Protein AF-A0A918KMR1-F1 (afdb_monomer_lite)

Foldseek 3Di:
DPPDPDPDPPPPPDQDDPPDDCPPDDPVNVVVNVVVVVVVVVVVVVVVVVVVVVVVVVCVVPVVPPD

InterPro domains:
  I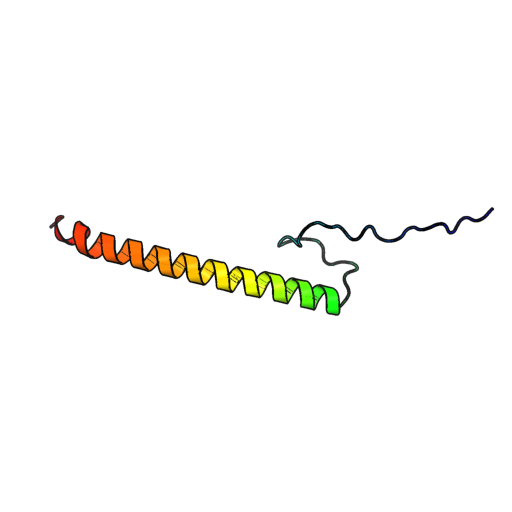PR009579 Protein of u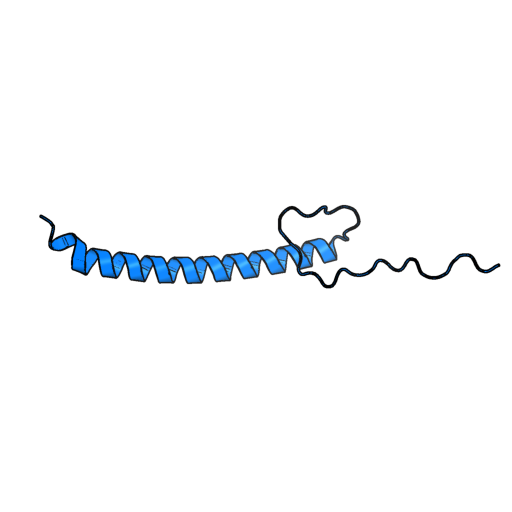nknown function DUF1192 [PF06698] (6-62)

Structure (mmCIF, N/CA/C/O backbone):
data_AF-A0A918KMR1-F1
#
_entry.id   AF-A0A918KMR1-F1
#
loop_
_atom_site.group_PDB
_atom_site.id
_atom_site.type_symbol
_atom_site.label_atom_id
_atom_site.label_alt_id
_atom_site.label_comp_id
_atom_site.label_asym_id
_atom_site.label_entity_id
_atom_site.label_seq_id
_atom_site.pdbx_PDB_ins_code
_atom_site.Cartn_x
_atom_site.Cartn_y
_atom_site.Cartn_z
_atom_site.occupancy
_atom_site.B_iso_or_equiv
_atom_site.auth_seq_id
_atom_site.auth_comp_id
_atom_site.auth_asym_id
_atom_site.auth_atom_id
_atom_site.pdbx_PDB_model_num
ATOM 1 N N . MET A 1 1 ? 47.143 1.575 -18.268 1.00 39.94 1 MET A N 1
ATOM 2 C CA . MET A 1 1 ? 45.903 2.366 -18.119 1.00 39.94 1 MET A CA 1
ATOM 3 C C . MET A 1 1 ? 44.717 1.422 -18.260 1.00 39.94 1 MET A C 1
ATOM 5 O O . MET A 1 1 ? 44.295 1.172 -19.377 1.00 39.94 1 MET A O 1
ATOM 9 N N . SER A 1 2 ? 44.226 0.864 -17.150 1.00 46.28 2 SER A N 1
ATOM 10 C CA . SER A 1 2 ? 42.888 0.257 -17.091 1.00 46.28 2 SER A CA 1
ATOM 11 C C . SER A 1 2 ? 41.991 1.267 -16.394 1.00 46.28 2 SER A C 1
ATOM 13 O O . SER A 1 2 ? 42.170 1.513 -15.208 1.00 46.28 2 SER A O 1
ATOM 15 N N . ILE A 1 3 ? 41.109 1.907 -17.159 1.00 56.31 3 ILE A N 1
ATOM 16 C CA . ILE A 1 3 ? 40.198 2.975 -16.708 1.00 56.31 3 ILE A CA 1
ATOM 17 C C . ILE A 1 3 ? 38.758 2.477 -16.508 1.00 56.31 3 ILE A C 1
ATOM 19 O O . ILE A 1 3 ? 37.843 3.276 -16.378 1.00 56.31 3 ILE A O 1
ATOM 23 N N . PHE A 1 4 ? 38.560 1.159 -16.465 1.00 54.56 4 PHE A N 1
ATOM 24 C CA . PHE A 1 4 ? 37.257 0.518 -16.275 1.00 54.56 4 PHE A CA 1
ATOM 25 C C . PHE A 1 4 ? 37.291 -0.364 -15.022 1.00 54.56 4 PHE A C 1
ATOM 27 O O . PHE A 1 4 ? 37.225 -1.585 -15.114 1.00 54.56 4 PHE A O 1
ATOM 34 N N . GLY A 1 5 ? 37.519 0.250 -13.863 1.00 49.38 5 GLY A N 1
ATOM 35 C CA . GLY A 1 5 ? 37.399 -0.416 -12.570 1.00 49.38 5 GLY A CA 1
ATOM 36 C C . GLY A 1 5 ? 36.113 0.033 -11.894 1.00 49.38 5 GLY A C 1
ATOM 37 O O . GLY A 1 5 ? 36.076 1.141 -11.376 1.00 49.38 5 GLY A O 1
ATOM 38 N N . ASP A 1 6 ? 35.100 -0.829 -11.948 1.00 55.56 6 ASP A N 1
ATOM 39 C CA . ASP A 1 6 ? 34.042 -0.965 -10.942 1.00 55.56 6 ASP A CA 1
ATOM 40 C C . ASP A 1 6 ? 33.367 0.319 -10.426 1.00 55.56 6 ASP A C 1
ATOM 42 O O . ASP A 1 6 ? 33.472 0.666 -9.253 1.00 55.56 6 ASP A O 1
ATOM 46 N N . ASP A 1 7 ? 32.547 0.948 -11.269 1.00 54.62 7 ASP A N 1
ATOM 47 C CA . ASP A 1 7 ? 31.391 1.730 -10.799 1.00 54.62 7 ASP A CA 1
ATOM 48 C C . ASP A 1 7 ? 30.193 0.771 -10.632 1.00 54.62 7 ASP A C 1
ATOM 50 O O . ASP A 1 7 ? 29.162 0.869 -11.299 1.00 54.62 7 ASP A O 1
ATOM 54 N N . LEU A 1 8 ? 30.379 -0.275 -9.815 1.00 61.66 8 LEU A N 1
ATOM 55 C CA . LEU A 1 8 ? 29.271 -1.136 -9.410 1.00 61.66 8 LEU A CA 1
ATOM 56 C C . LEU A 1 8 ? 28.297 -0.256 -8.619 1.00 61.66 8 LEU A C 1
ATOM 58 O O . LEU A 1 8 ? 28.726 0.352 -7.632 1.00 61.66 8 LEU A O 1
ATOM 62 N N . PRO A 1 9 ? 27.010 -0.177 -9.008 1.00 58.34 9 PRO A N 1
ATOM 63 C CA . PRO A 1 9 ? 26.044 0.581 -8.238 1.00 58.34 9 PRO A CA 1
ATOM 64 C C . PRO A 1 9 ? 26.046 0.006 -6.826 1.00 58.34 9 PRO A C 1
ATOM 66 O O . PRO A 1 9 ? 25.788 -1.182 -6.626 1.00 58.34 9 PRO A O 1
ATOM 69 N N . LEU A 1 10 ? 26.402 0.848 -5.854 1.00 58.06 10 LEU A N 1
ATOM 70 C CA . LEU A 1 10 ? 26.248 0.555 -4.440 1.00 58.06 10 LEU A CA 1
ATOM 71 C C . LEU A 1 10 ? 24.770 0.237 -4.246 1.00 58.06 10 LEU A C 1
ATOM 73 O O . LEU A 1 10 ? 23.958 1.158 -4.174 1.00 58.06 10 LEU A O 1
ATOM 77 N N . SER A 1 11 ? 24.414 -1.049 -4.221 1.00 56.59 11 SER A N 1
ATOM 78 C CA . SER A 1 11 ? 23.087 -1.496 -3.826 1.00 56.59 11 SER A CA 1
ATOM 79 C C . SER A 1 11 ? 22.860 -0.887 -2.458 1.00 56.59 11 SER A C 1
ATOM 81 O O . SER A 1 11 ? 23.471 -1.310 -1.475 1.00 56.59 11 SER A O 1
ATOM 83 N N . SER A 1 12 ? 22.091 0.195 -2.404 1.00 56.22 12 SER A N 1
ATOM 84 C CA . SER A 1 12 ? 21.847 0.897 -1.166 1.00 56.22 12 SER A CA 1
ATOM 85 C C . SER A 1 12 ? 21.136 -0.102 -0.266 1.00 56.22 12 SER A C 1
ATOM 87 O O . SER A 1 12 ? 19.982 -0.454 -0.481 1.00 56.22 12 SER A O 1
ATOM 89 N N . THR A 1 13 ? 21.837 -0.592 0.757 1.00 62.19 13 THR A N 1
ATOM 90 C CA . THR A 1 13 ? 21.314 -1.498 1.797 1.00 62.19 13 THR A CA 1
ATOM 91 C C . THR A 1 13 ? 20.225 -0.824 2.648 1.00 62.19 13 THR A C 1
ATOM 93 O O . THR A 1 13 ? 19.901 -1.268 3.746 1.00 62.19 13 THR A O 1
ATOM 96 N N . GLN A 1 14 ? 19.682 0.301 2.187 1.00 75.62 14 GLN A N 1
ATOM 97 C CA . GLN A 1 14 ? 18.605 1.009 2.841 1.00 75.62 14 GLN A CA 1
ATOM 98 C C . GLN A 1 14 ? 17.281 0.378 2.404 1.00 75.62 14 GLN A C 1
ATOM 100 O O . GLN A 1 14 ? 17.091 0.105 1.216 1.00 75.62 14 GLN A O 1
ATOM 105 N N . PRO A 1 15 ? 16.363 0.111 3.347 1.00 80.81 15 PRO A N 1
ATOM 106 C CA . PRO A 1 15 ? 15.025 -0.313 2.979 1.00 80.81 15 PRO A CA 1
ATOM 107 C C . PRO A 1 15 ? 14.385 0.776 2.105 1.00 80.81 15 PRO A C 1
ATOM 109 O O . PRO A 1 15 ? 14.564 1.960 2.397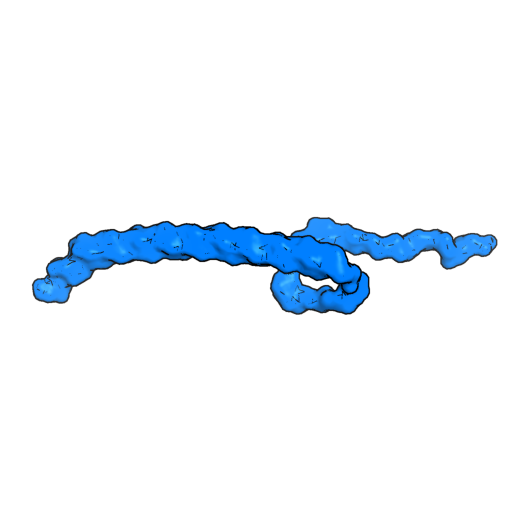 1.00 80.81 15 PRO A O 1
ATOM 112 N N . PRO A 1 16 ? 13.642 0.398 1.055 1.00 86.19 16 PRO A N 1
ATOM 113 C CA . PRO A 1 16 ? 13.059 1.359 0.129 1.00 86.19 16 PRO A CA 1
ATOM 114 C C . PRO A 1 16 ? 12.082 2.276 0.874 1.00 86.19 16 PRO A C 1
ATOM 116 O O . PRO A 1 16 ? 11.177 1.794 1.562 1.00 86.19 16 PRO A O 1
ATOM 119 N N . THR A 1 17 ? 12.196 3.592 0.705 1.00 90.06 17 THR A N 1
ATOM 120 C CA . THR A 1 17 ? 11.306 4.578 1.342 1.00 90.06 17 THR A CA 1
ATOM 121 C C . THR A 1 17 ? 10.269 5.165 0.367 1.00 90.06 17 THR A C 1
ATOM 123 O O . THR A 1 17 ? 10.559 5.359 -0.817 1.00 90.06 17 THR A O 1
ATOM 126 N N . PRO A 1 18 ? 9.018 5.418 0.811 1.00 90.50 18 PRO A N 1
ATOM 127 C CA . PRO A 1 18 ? 8.009 6.028 -0.052 1.00 90.50 18 PRO A CA 1
ATOM 128 C C . PRO A 1 18 ? 8.432 7.422 -0.532 1.00 90.50 18 PRO A C 1
ATOM 130 O O . PRO A 1 18 ? 8.794 8.272 0.277 1.00 90.50 18 PRO A O 1
ATOM 133 N N . GLY A 1 19 ? 8.319 7.671 -1.839 1.00 90.62 19 GLY A N 1
ATOM 134 C CA . GLY A 1 19 ? 8.667 8.959 -2.453 1.00 90.62 19 GLY A CA 1
ATOM 135 C C . GLY A 1 19 ? 10.107 9.067 -2.969 1.00 90.62 19 GLY A C 1
ATOM 136 O O . GLY A 1 19 ? 10.497 10.143 -3.412 1.00 90.62 19 GLY A O 1
ATOM 137 N N . GLU A 1 20 ? 10.882 7.980 -2.932 1.00 90.12 20 GLU A N 1
ATOM 138 C CA . GLU A 1 20 ? 12.194 7.902 -3.585 1.00 90.12 20 GLU A CA 1
ATOM 139 C C . GLU A 1 20 ? 12.110 8.030 -5.108 1.00 90.12 20 GLU A C 1
ATOM 141 O O . GLU A 1 20 ? 11.110 7.657 -5.730 1.00 90.12 20 GLU A O 1
ATOM 146 N N . ASP A 1 21 ? 13.205 8.505 -5.706 1.00 92.12 21 ASP A N 1
ATOM 147 C CA . ASP A 1 21 ? 13.392 8.427 -7.149 1.00 92.12 21 ASP A CA 1
ATOM 148 C C . ASP A 1 21 ? 13.442 6.957 -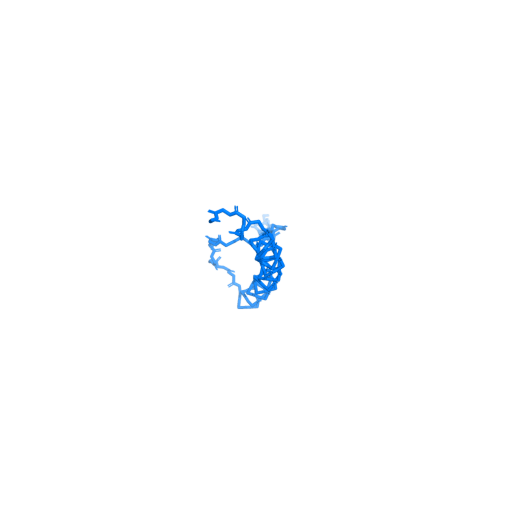7.600 1.00 92.12 21 ASP A C 1
ATOM 150 O O . ASP A 1 21 ? 14.062 6.103 -6.962 1.00 92.12 21 ASP A O 1
ATOM 154 N N . LEU A 1 22 ? 12.755 6.671 -8.704 1.00 92.81 22 LEU A N 1
ATOM 155 C CA . LEU A 1 22 ? 12.637 5.336 -9.292 1.00 92.81 22 LEU A CA 1
ATOM 156 C C . LEU A 1 22 ? 13.504 5.182 -10.545 1.00 92.81 22 LEU A C 1
ATOM 158 O O . LEU A 1 22 ? 13.500 4.117 -11.169 1.00 92.81 22 LEU A O 1
ATOM 162 N N . TYR A 1 23 ? 14.215 6.238 -10.947 1.00 93.75 23 TYR A N 1
ATOM 163 C CA . TYR A 1 23 ? 15.090 6.188 -12.104 1.00 93.75 23 TYR A CA 1
ATOM 164 C C . TYR A 1 23 ? 16.185 5.127 -11.922 1.00 93.75 23 TYR A C 1
ATOM 166 O O . TYR A 1 23 ? 16.877 5.082 -10.908 1.00 93.75 23 TYR A O 1
ATOM 174 N N . GLY A 1 24 ? 16.342 4.259 -12.924 1.00 90.31 24 GLY A N 1
ATOM 175 C CA . GLY A 1 24 ? 17.344 3.190 -12.920 1.00 90.31 24 GLY A CA 1
ATOM 176 C C . GLY A 1 24 ? 16.910 1.880 -12.255 1.00 90.31 24 GLY A C 1
ATOM 177 O O . GLY A 1 24 ? 17.669 0.919 -12.320 1.00 90.31 24 GLY A O 1
ATOM 178 N N . LEU A 1 25 ? 15.703 1.800 -11.680 1.00 91.25 25 LEU A N 1
ATOM 179 C CA . LEU A 1 25 ? 15.175 0.541 -11.147 1.00 91.25 25 LEU A CA 1
ATOM 180 C C . LEU A 1 25 ? 14.650 -0.372 -12.262 1.00 91.25 25 LEU A C 1
ATOM 182 O O . LEU A 1 25 ? 13.934 0.061 -13.168 1.00 91.25 25 LEU A O 1
ATOM 186 N N . SER A 1 26 ? 14.959 -1.661 -12.157 1.00 93.38 26 SER A N 1
ATOM 187 C CA . SER A 1 26 ? 14.384 -2.708 -13.000 1.00 93.38 26 SER A CA 1
ATOM 188 C C . SER A 1 26 ? 12.934 -3.037 -12.618 1.00 93.38 26 SER A C 1
ATOM 190 O O . SER A 1 26 ? 12.446 -2.716 -11.531 1.00 93.38 26 SER A O 1
ATOM 192 N N . VAL A 1 27 ? 12.227 -3.728 -13.519 1.00 95.81 27 VAL A N 1
ATOM 193 C CA . VAL A 1 27 ? 10.841 -4.176 -13.292 1.00 95.81 27 VAL A CA 1
ATOM 194 C C . VAL A 1 27 ? 10.743 -5.118 -12.086 1.00 95.81 27 VAL A C 1
ATOM 196 O O . VAL A 1 27 ? 9.819 -4.987 -11.283 1.00 95.81 27 VAL A O 1
ATOM 199 N N . ASP A 1 28 ? 11.703 -6.029 -11.922 1.00 94.62 28 ASP A N 1
ATOM 200 C CA . ASP A 1 28 ? 11.747 -6.961 -10.790 1.00 94.62 28 ASP A CA 1
ATOM 201 C C . ASP A 1 28 ? 12.003 -6.247 -9.453 1.00 94.62 28 ASP A C 1
ATOM 203 O O . ASP A 1 28 ? 11.383 -6.571 -8.434 1.00 94.62 28 ASP A O 1
ATOM 207 N N . GLU A 1 29 ? 12.860 -5.221 -9.444 1.00 93.25 29 GLU A N 1
ATOM 208 C CA . GLU A 1 29 ? 13.086 -4.385 -8.260 1.00 93.25 29 GLU A CA 1
ATOM 209 C C . GLU A 1 29 ? 11.824 -3.614 -7.871 1.00 93.25 29 GLU A C 1
ATOM 211 O O . GLU A 1 29 ? 11.452 -3.591 -6.694 1.00 93.25 29 GLU A O 1
ATOM 216 N N . LEU A 1 30 ? 11.114 -3.042 -8.847 1.00 93.75 30 LEU A N 1
ATOM 217 C CA . LEU A 1 30 ? 9.820 -2.402 -8.608 1.00 93.75 30 LEU A CA 1
ATOM 218 C C . LEU A 1 30 ? 8.804 -3.401 -8.037 1.00 93.75 30 LEU A C 1
ATOM 220 O O . LEU A 1 30 ? 8.111 -3.084 -7.070 1.00 93.75 30 LEU A O 1
ATOM 224 N N . GLY A 1 31 ? 8.754 -4.625 -8.571 1.00 95.19 31 GLY A N 1
ATOM 225 C CA . GLY A 1 31 ? 7.909 -5.701 -8.047 1.00 95.19 31 GLY A CA 1
ATOM 226 C C . GLY A 1 31 ? 8.228 -6.047 -6.589 1.00 95.19 31 GLY A C 1
ATOM 227 O O . GLY A 1 31 ? 7.324 -6.136 -5.755 1.00 95.19 31 GLY A O 1
ATOM 228 N N . THR A 1 32 ? 9.515 -6.155 -6.260 1.00 94.06 32 THR A N 1
ATOM 229 C CA . THR A 1 32 ? 9.995 -6.433 -4.898 1.00 94.06 32 THR A CA 1
ATOM 230 C C . THR A 1 32 ? 9.620 -5.310 -3.928 1.00 94.06 32 THR A C 1
ATOM 232 O O . THR A 1 32 ? 9.096 -5.577 -2.843 1.00 94.06 32 THR A O 1
ATOM 235 N N . ARG A 1 33 ? 9.806 -4.043 -4.326 1.00 95.00 33 ARG A N 1
ATOM 236 C CA . ARG A 1 33 ? 9.403 -2.877 -3.520 1.00 95.00 33 ARG A CA 1
ATOM 237 C C . ARG A 1 33 ? 7.892 -2.841 -3.286 1.00 95.00 33 ARG A C 1
ATOM 239 O O . ARG A 1 33 ? 7.451 -2.630 -2.159 1.00 95.00 33 ARG A O 1
ATOM 246 N N . ILE A 1 34 ? 7.089 -3.096 -4.323 1.00 95.12 34 ILE A N 1
ATOM 247 C CA . ILE A 1 34 ? 5.623 -3.148 -4.212 1.00 95.12 34 ILE A CA 1
ATOM 248 C C . ILE A 1 34 ? 5.190 -4.237 -3.227 1.00 95.12 34 ILE A C 1
ATOM 250 O O . ILE A 1 34 ? 4.315 -3.993 -2.394 1.00 95.12 34 ILE A O 1
ATOM 254 N N . ALA A 1 35 ? 5.787 -5.429 -3.307 1.00 95.88 35 ALA A N 1
ATOM 255 C CA . ALA A 1 35 ? 5.476 -6.524 -2.395 1.00 95.88 35 ALA A CA 1
ATOM 256 C C . ALA A 1 35 ? 5.771 -6.142 -0.935 1.00 95.88 35 ALA A C 1
ATOM 258 O O . ALA A 1 35 ? 4.925 -6.361 -0.065 1.00 95.88 35 ALA A O 1
ATOM 259 N N . LEU A 1 36 ? 6.918 -5.501 -0.686 1.00 94.81 36 LEU A N 1
ATOM 260 C CA . LEU A 1 36 ? 7.306 -5.009 0.636 1.00 94.81 36 LEU A CA 1
ATOM 261 C C . LEU A 1 36 ? 6.296 -3.990 1.177 1.00 94.81 36 LEU A C 1
ATOM 263 O O . LEU A 1 36 ? 5.783 -4.163 2.282 1.00 94.81 36 LEU A O 1
ATOM 267 N N . TYR A 1 37 ? 5.943 -2.967 0.394 1.00 95.56 37 TYR A N 1
ATOM 268 C CA . TYR A 1 37 ? 4.979 -1.956 0.842 1.00 95.56 37 TYR A CA 1
ATOM 269 C C . TYR A 1 37 ? 3.586 -2.524 1.090 1.00 95.56 37 TYR A C 1
ATOM 271 O O . TYR A 1 37 ? 2.929 -2.129 2.049 1.00 95.56 37 TYR A O 1
ATOM 279 N N . ARG A 1 38 ? 3.126 -3.477 0.273 1.00 96.44 38 ARG A N 1
ATOM 280 C CA . ARG A 1 38 ? 1.838 -4.146 0.504 1.00 96.44 38 ARG A CA 1
ATOM 281 C C . ARG A 1 38 ? 1.832 -4.944 1.804 1.00 96.44 38 ARG A C 1
ATOM 283 O O . ARG A 1 38 ? 0.852 -4.871 2.539 1.00 96.44 38 ARG A O 1
ATOM 290 N N . ALA A 1 39 ? 2.906 -5.677 2.096 1.00 96.19 39 ALA A N 1
ATOM 291 C CA . ALA A 1 39 ? 3.034 -6.398 3.359 1.00 96.19 39 ALA A CA 1
ATOM 292 C C . ALA A 1 39 ? 2.996 -5.436 4.558 1.00 96.19 39 ALA A C 1
ATOM 294 O O . ALA A 1 39 ? 2.306 -5.703 5.544 1.00 96.19 39 ALA A O 1
ATOM 295 N N . GLU A 1 40 ? 3.670 -4.289 4.443 1.00 96.00 40 GLU A N 1
ATOM 296 C CA . GLU A 1 40 ? 3.663 -3.276 5.497 1.00 96.00 40 GLU A CA 1
ATOM 297 C C . GLU A 1 40 ? 2.278 -2.635 5.677 1.00 96.00 40 GLU A C 1
ATOM 299 O O . GLU A 1 40 ? 1.821 -2.479 6.807 1.00 96.00 40 GLU A O 1
ATOM 304 N N . ILE A 1 41 ? 1.546 -2.355 4.592 1.00 96.69 41 ILE A N 1
ATOM 305 C CA . ILE A 1 41 ? 0.157 -1.867 4.665 1.00 96.69 41 ILE A CA 1
ATOM 306 C C . ILE A 1 41 ? -0.726 -2.853 5.436 1.00 96.69 41 ILE A C 1
ATOM 308 O O . ILE A 1 41 ? -1.423 -2.443 6.361 1.00 96.69 41 ILE A O 1
ATOM 312 N N . VAL A 1 42 ? -0.658 -4.151 5.119 1.00 97.81 42 VAL A N 1
ATOM 313 C CA . VAL A 1 42 ? -1.453 -5.180 5.814 1.00 97.81 42 VAL A CA 1
ATOM 314 C C . VAL A 1 42 ? -1.139 -5.206 7.312 1.00 97.81 42 VAL A C 1
ATOM 316 O O . VAL A 1 42 ? -2.049 -5.281 8.140 1.00 97.81 42 VAL A O 1
ATOM 319 N N . ARG A 1 43 ? 0.142 -5.100 7.682 1.00 96.69 43 ARG A N 1
ATOM 320 C CA . ARG A 1 43 ? 0.561 -5.026 9.086 1.00 96.69 43 ARG A CA 1
ATOM 321 C C . ARG A 1 43 ? -0.016 -3.791 9.786 1.00 96.69 43 ARG A C 1
ATOM 323 O O . ARG A 1 43 ? -0.542 -3.909 10.894 1.00 96.69 43 ARG A O 1
ATOM 330 N N . LEU A 1 44 ? 0.075 -2.621 9.155 1.00 96.94 44 LEU A N 1
ATOM 331 C CA . LEU A 1 44 ? -0.439 -1.364 9.705 1.00 96.94 44 LEU A CA 1
ATOM 332 C C . LEU A 1 44 ? -1.965 -1.382 9.847 1.00 96.94 44 LEU A C 1
ATOM 334 O O . LEU A 1 44 ? -2.494 -0.908 10.852 1.00 96.94 44 LEU A O 1
ATOM 338 N N . GLU A 1 45 ? -2.678 -1.956 8.880 1.00 97.44 45 GLU A N 1
ATOM 339 C CA . GLU A 1 45 ? -4.131 -2.114 8.934 1.00 97.44 45 GLU A CA 1
ATOM 340 C C . GLU A 1 45 ? -4.569 -3.040 10.071 1.00 97.44 45 GLU A C 1
ATOM 342 O O . GLU A 1 45 ? -5.514 -2.710 10.792 1.00 97.44 45 GLU A O 1
ATOM 347 N N . ALA A 1 46 ? -3.861 -4.152 10.288 1.00 96.62 46 ALA A N 1
ATOM 348 C CA . ALA A 1 46 ? -4.136 -5.060 11.399 1.00 96.62 46 ALA A CA 1
ATOM 349 C C . ALA A 1 46 ? -3.959 -4.368 12.761 1.00 96.62 46 ALA A C 1
ATOM 351 O O . ALA A 1 46 ? -4.830 -4.461 13.631 1.00 96.62 46 ALA A O 1
ATOM 352 N N . GLU A 1 47 ? -2.869 -3.616 12.936 1.00 96.38 47 GLU A N 1
ATOM 353 C CA . GLU A 1 47 ? -2.622 -2.873 14.175 1.00 96.38 47 GLU A CA 1
ATOM 354 C C . GLU A 1 47 ? -3.651 -1.748 14.370 1.00 96.38 47 GLU A C 1
ATOM 356 O O . GLU A 1 47 ? -4.165 -1.549 15.473 1.00 96.38 47 GLU A O 1
ATOM 361 N N . ARG A 1 48 ? -4.023 -1.041 13.294 1.00 96.06 48 ARG A N 1
ATOM 362 C CA . ARG A 1 48 ? -5.088 -0.030 13.324 1.00 96.06 48 ARG A CA 1
ATOM 363 C C . ARG A 1 48 ? -6.421 -0.637 13.760 1.00 96.06 48 ARG A C 1
ATOM 365 O O . ARG A 1 48 ? -7.093 -0.051 14.604 1.00 96.06 48 ARG A O 1
ATOM 372 N N . ALA A 1 49 ? -6.804 -1.787 13.208 1.00 94.75 49 ALA A N 1
ATOM 373 C CA . ALA A 1 49 ? -8.056 -2.458 13.552 1.00 94.75 49 ALA A CA 1
ATOM 374 C C . ALA A 1 49 ? -8.093 -2.860 15.032 1.00 94.75 49 ALA A C 1
ATOM 376 O O . ALA A 1 49 ? -9.091 -2.626 15.714 1.00 94.75 49 ALA A O 1
ATOM 377 N N . LYS A 1 50 ? -6.978 -3.387 15.553 1.00 93.25 50 LYS A N 1
ATOM 378 C CA . LYS A 1 50 ? -6.835 -3.712 16.975 1.00 93.25 50 LYS A CA 1
ATOM 379 C C . LYS A 1 50 ? -7.022 -2.476 17.861 1.00 93.25 50 LYS A C 1
ATOM 381 O O . LYS A 1 50 ? -7.839 -2.500 18.778 1.00 93.25 50 LYS A O 1
ATOM 386 N N . LYS A 1 51 ? -6.328 -1.377 17.551 1.00 93.19 51 LYS A N 1
ATOM 387 C CA . LYS A 1 51 ? -6.448 -0.117 18.306 1.00 93.19 51 LYS A CA 1
ATOM 388 C C . LYS A 1 51 ? -7.849 0.491 18.233 1.00 93.19 51 LYS A C 1
ATOM 390 O O . LYS A 1 51 ? -8.325 1.062 19.214 1.00 93.19 51 LYS A O 1
ATOM 395 N N . GLN A 1 52 ? -8.521 0.366 17.089 1.00 91.88 52 GLN A N 1
ATOM 396 C CA . GLN A 1 52 ? -9.905 0.812 16.948 1.00 91.88 52 GLN A CA 1
ATOM 397 C C . GLN A 1 52 ? -10.836 0.005 17.859 1.00 91.88 52 GLN A C 1
ATOM 399 O O . GLN A 1 52 ? -11.609 0.600 18.600 1.00 91.88 52 GLN A O 1
ATOM 404 N N . ALA A 1 53 ? -10.701 -1.324 17.884 1.00 88.50 53 ALA A N 1
ATOM 405 C CA . ALA A 1 53 ? -11.504 -2.180 18.757 1.00 88.50 53 ALA A CA 1
ATOM 406 C C . ALA A 1 53 ? -11.296 -1.857 20.249 1.00 88.50 53 ALA A C 1
ATOM 408 O O . ALA A 1 53 ? -12.258 -1.823 21.017 1.00 88.50 53 ALA A O 1
ATOM 409 N N . GLU A 1 54 ? -10.058 -1.569 20.660 1.00 88.62 54 GLU A N 1
ATOM 410 C CA . GLU A 1 54 ? -9.746 -1.112 22.022 1.00 88.62 54 GLU A CA 1
ATOM 411 C C . GLU A 1 54 ? -10.425 0.231 22.344 1.00 88.62 54 GLU A C 1
ATOM 413 O O . GLU A 1 54 ? -11.011 0.399 23.417 1.00 88.62 54 GLU A O 1
ATOM 418 N N . THR A 1 55 ? -10.400 1.172 21.395 1.00 87.75 55 THR A N 1
ATOM 419 C CA . THR A 1 55 ? -11.036 2.491 21.533 1.00 87.75 55 THR A CA 1
ATOM 420 C C . THR A 1 55 ? -12.557 2.372 21.628 1.00 87.75 55 THR A C 1
ATOM 422 O O . THR A 1 55 ? -13.170 2.994 22.497 1.00 87.75 55 THR A O 1
ATOM 425 N N . ASP A 1 56 ? -13.170 1.536 20.791 1.00 85.56 56 ASP A N 1
ATOM 426 C CA . ASP A 1 56 ? -14.616 1.308 20.776 1.00 85.56 56 ASP A CA 1
ATOM 427 C C . ASP A 1 56 ? -15.085 0.639 22.078 1.00 85.56 56 ASP A C 1
ATOM 429 O O . ASP A 1 56 ? -16.097 1.042 22.661 1.00 85.56 56 ASP A O 1
ATOM 433 N N . ALA A 1 57 ? -14.319 -0.332 22.590 1.00 83.69 57 ALA A N 1
ATOM 434 C CA . ALA A 1 57 ? -14.586 -0.967 23.879 1.00 83.69 57 ALA A CA 1
ATOM 435 C C . ALA A 1 57 ? -14.499 0.037 25.040 1.00 83.69 57 ALA A C 1
ATOM 437 O O . ALA A 1 57 ? -15.383 0.072 25.901 1.00 83.69 57 ALA A O 1
ATOM 438 N N . ALA A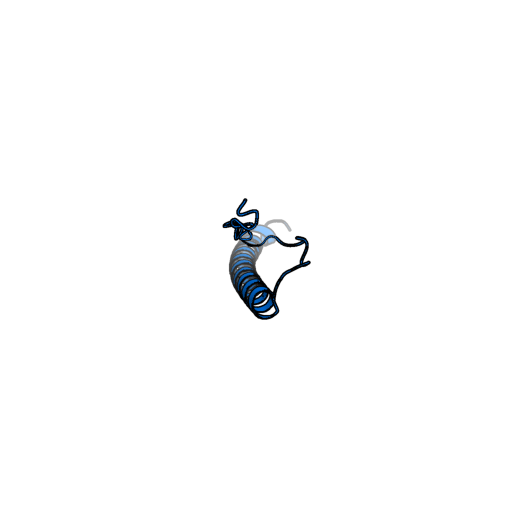 1 58 ? -13.480 0.903 25.049 1.00 85.69 58 ALA A N 1
ATOM 439 C CA . ALA A 1 58 ? -13.372 1.973 26.036 1.00 85.69 58 ALA A CA 1
ATOM 440 C C . ALA A 1 58 ? -14.551 2.956 25.927 1.00 85.69 58 ALA A C 1
ATOM 442 O O . ALA A 1 58 ? -15.177 3.293 26.935 1.00 85.69 58 ALA A O 1
ATOM 443 N N . HIS A 1 59 ? -14.920 3.367 24.713 1.00 83.31 59 HIS A N 1
ATOM 444 C CA . HIS A 1 59 ? -16.052 4.261 24.486 1.00 83.31 59 HIS A CA 1
ATOM 445 C C . HIS A 1 59 ? -17.379 3.651 24.970 1.00 83.31 59 HIS A C 1
ATOM 447 O O . HIS A 1 59 ? -18.188 4.349 25.580 1.00 83.31 59 HIS A O 1
ATOM 453 N N . ALA A 1 60 ? -17.595 2.345 24.792 1.00 82.81 60 ALA A N 1
ATOM 454 C CA . ALA A 1 60 ? -18.781 1.657 25.306 1.00 82.81 60 ALA A CA 1
ATOM 455 C C . ALA A 1 60 ? -18.873 1.677 26.846 1.00 82.81 60 ALA A C 1
ATOM 457 O O . ALA A 1 60 ? -19.969 1.798 27.400 1.00 82.81 60 ALA A O 1
ATOM 458 N N . ILE A 1 61 ? -17.733 1.591 27.540 1.00 84.19 61 ILE A N 1
ATOM 459 C CA . ILE A 1 61 ? -17.660 1.593 29.010 1.00 84.19 61 ILE A CA 1
ATOM 460 C C . ILE A 1 61 ? -17.792 3.015 29.576 1.00 84.19 61 ILE A C 1
ATOM 462 O O . ILE A 1 61 ? -18.516 3.233 30.551 1.00 84.19 61 ILE A O 1
ATOM 466 N N . PHE A 1 62 ? -17.106 3.991 28.975 1.00 82.50 62 PHE A N 1
ATOM 467 C CA . PHE A 1 62 ? -16.977 5.343 29.528 1.00 82.50 62 PHE A CA 1
ATOM 468 C C . PHE A 1 62 ? -17.943 6.365 28.912 1.00 82.50 62 PHE A C 1
ATOM 470 O O . PHE A 1 62 ? -18.410 7.257 29.618 1.00 82.50 62 PHE A O 1
ATOM 477 N N . GLY A 1 63 ? -18.324 6.219 27.642 1.00 68.25 63 GLY A N 1
ATOM 478 C CA . GLY A 1 63 ? -19.215 7.153 26.939 1.00 68.25 63 GLY A CA 1
ATOM 479 C C . GLY A 1 63 ? -20.654 7.159 27.465 1.00 68.25 63 GLY A C 1
ATOM 480 O O . GLY A 1 63 ? -21.374 8.143 27.322 1.00 68.25 63 GLY A O 1
ATOM 481 N N . LYS A 1 64 ? -21.076 6.090 28.149 1.00 61.53 64 LYS A N 1
ATOM 482 C CA . LYS A 1 64 ? -22.435 5.949 28.693 1.00 61.53 64 LYS A CA 1
ATOM 483 C C . LYS A 1 64 ? -22.636 6.633 30.058 1.00 61.53 64 LYS A C 1
ATOM 485 O O . LYS A 1 64 ? -23.769 6.724 30.512 1.00 61.53 64 LYS A O 1
ATOM 490 N N . LYS A 1 65 ? -21.568 7.130 30.703 1.00 59.19 65 LYS A N 1
ATOM 491 C CA . LYS A 1 65 ? -21.630 7.854 31.994 1.00 59.19 65 LYS A CA 1
ATOM 492 C C . LYS A 1 65 ? -21.720 9.381 31.868 1.00 59.19 65 LYS A C 1
ATOM 494 O O . LYS A 1 65 ? -21.779 10.049 32.893 1.00 59.19 65 LYS A O 1
ATOM 499 N N . SER A 1 66 ? -21.709 9.937 30.653 1.00 58.91 66 SER A N 1
ATOM 500 C CA . SER A 1 66 ? -21.670 11.394 30.442 1.00 58.91 66 SER A CA 1
ATOM 501 C C . SER A 1 66 ? -23.017 12.022 30.047 1.00 58.91 66 SER A C 1
ATOM 503 O O . SER A 1 66 ? -23.024 13.138 29.527 1.00 58.91 66 SER A O 1
ATOM 505 N N . LYS A 1 67 ? -24.144 11.331 30.258 1.00 51.62 67 LYS A N 1
ATOM 506 C CA . LYS A 1 67 ? -25.485 11.865 29.985 1.00 51.62 67 LYS A CA 1
ATOM 507 C C . LYS A 1 67 ? -26.373 11.781 31.215 1.00 51.62 67 LYS A C 1
ATOM 509 O O . LYS A 1 67 ? -26.280 10.747 31.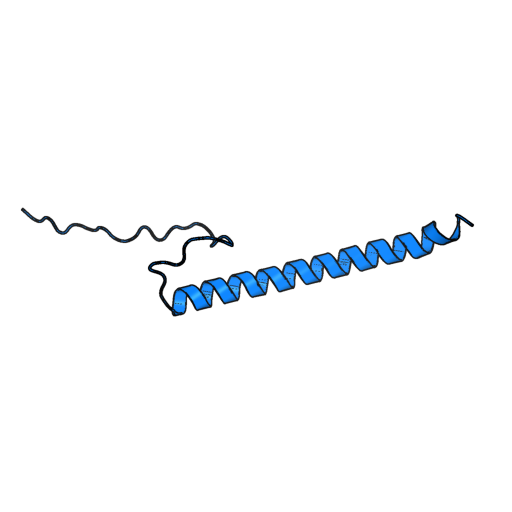911 1.00 51.62 67 LYS A O 1
#

Organism: NCBI:txid1220491

Sequence (67 aa):
MSIFGDDLPLSSTQPPTPGEDLYGLSVDELGTRIALYRAEIVRLEAERAKKQAETDAAHAIFGKKSK

Secondary structure (DSSP, 8-state):
-------------SPPPTT---TT--HHHHHHHHHHHHHHHHHHHHHHHHHHHHHHHHHHHHGGG--

pLDDT: mean 82.07, std 16.68, range [39.94, 97.81]

Radius of gyration: 23.08 Å; chains: 1; bounding box: 71×19×50 Å